Protein AF-A0A2V8VJT5-F1 (afdb_monomer_lite)

pLDDT: mean 90.77, std 9.52, range [40.53, 97.94]

Sequence (128 aa):
MAIAILRSLQTTQFNHAPGQMFMNTGFQFFGRPGMGSWLTYGLGSEASDLPGFVVLLSGENEPDGGKACSGSGFLPTVYQGVQFQSAGDPVLFLTNPEGVSPELRRQSLDTLRDLNQMHLKSAGIRRL

Structure (mmCIF, N/CA/C/O backbone):
data_AF-A0A2V8VJT5-F1
#
_entry.id   AF-A0A2V8VJT5-F1
#
loop_
_atom_site.group_PDB
_atom_site.id
_atom_site.type_symbol
_atom_site.label_atom_id
_atom_site.label_alt_id
_atom_site.label_comp_id
_atom_site.label_asym_id
_atom_site.label_entity_id
_atom_site.label_seq_id
_atom_site.pdbx_PDB_ins_code
_atom_site.Cartn_x
_atom_site.Cartn_y
_atom_site.Cartn_z
_atom_site.occupancy
_atom_site.B_iso_or_equiv
_atom_site.auth_seq_id
_atom_site.auth_comp_id
_atom_site.auth_asym_id
_atom_site.auth_atom_id
_atom_site.pdbx_PDB_model_num
ATOM 1 N N . MET A 1 1 ? 31.874 -10.075 4.602 1.00 65.81 1 MET A N 1
ATOM 2 C CA . MET A 1 1 ? 30.573 -9.648 4.045 1.00 65.81 1 MET A CA 1
ATOM 3 C C . MET A 1 1 ? 30.740 -9.526 2.538 1.00 65.81 1 MET A C 1
ATOM 5 O O . MET A 1 1 ? 31.608 -8.773 2.119 1.00 65.81 1 MET A O 1
ATOM 9 N N . ALA A 1 2 ? 30.027 -10.322 1.741 1.00 79.44 2 ALA A N 1
ATOM 10 C CA . ALA A 1 2 ? 30.088 -10.251 0.279 1.00 79.44 2 ALA A CA 1
ATOM 11 C C . ALA A 1 2 ? 28.906 -9.420 -0.242 1.00 79.44 2 ALA A C 1
ATOM 13 O O . ALA A 1 2 ? 27.796 -9.568 0.263 1.00 79.44 2 ALA A O 1
ATOM 14 N N . ILE A 1 3 ? 29.149 -8.551 -1.225 1.00 85.62 3 ILE A N 1
ATOM 15 C CA . ILE A 1 3 ? 28.107 -7.768 -1.905 1.00 85.62 3 ILE A CA 1
ATOM 16 C C . ILE A 1 3 ? 27.811 -8.447 -3.242 1.00 85.62 3 ILE A C 1
ATOM 18 O O . ILE A 1 3 ? 28.722 -8.662 -4.041 1.00 85.62 3 ILE A O 1
ATOM 22 N N . ALA A 1 4 ? 26.541 -8.762 -3.495 1.00 92.62 4 ALA A N 1
ATOM 23 C CA . ALA A 1 4 ? 26.064 -9.201 -4.801 1.00 92.62 4 ALA A CA 1
ATOM 24 C C . ALA A 1 4 ? 25.456 -8.006 -5.551 1.00 92.62 4 ALA A C 1
ATOM 26 O O . ALA A 1 4 ? 24.601 -7.308 -5.010 1.00 92.62 4 ALA A O 1
ATOM 27 N N . ILE A 1 5 ? 25.892 -7.770 -6.793 1.00 91.44 5 ILE A N 1
ATOM 28 C CA . ILE A 1 5 ? 25.367 -6.698 -7.651 1.00 91.44 5 ILE A CA 1
ATOM 29 C C . ILE A 1 5 ? 24.603 -7.323 -8.816 1.00 91.44 5 ILE A C 1
ATOM 31 O O . ILE A 1 5 ? 25.189 -8.030 -9.637 1.00 91.44 5 ILE A O 1
ATOM 35 N N . LEU A 1 6 ? 23.313 -7.006 -8.925 1.00 90.00 6 LEU A N 1
ATOM 36 C CA . LEU A 1 6 ? 22.472 -7.390 -10.055 1.00 90.00 6 LEU A CA 1
ATOM 37 C C . LEU A 1 6 ? 22.406 -6.240 -11.072 1.00 90.00 6 LEU A C 1
ATOM 39 O O . LEU A 1 6 ? 21.903 -5.166 -10.760 1.00 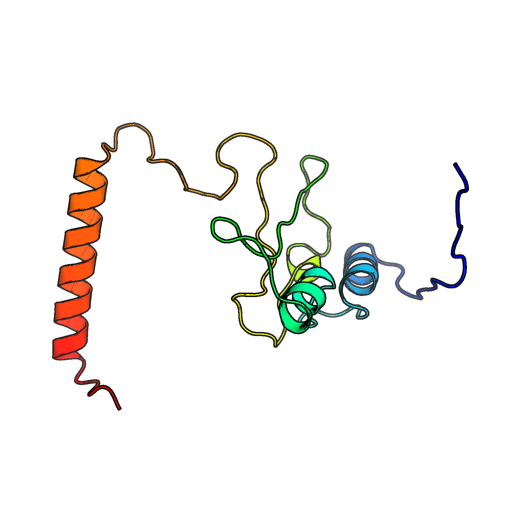90.00 6 LEU A O 1
ATOM 43 N N . ARG A 1 7 ? 22.904 -6.463 -12.297 1.00 90.69 7 ARG A N 1
ATOM 44 C CA . ARG A 1 7 ? 22.892 -5.465 -13.394 1.00 90.69 7 ARG A CA 1
ATOM 45 C C . ARG A 1 7 ? 21.836 -5.722 -14.477 1.00 90.69 7 ARG A C 1
ATOM 47 O O . ARG A 1 7 ? 21.777 -4.986 -15.454 1.00 90.69 7 ARG A O 1
ATOM 54 N N . SER A 1 8 ? 21.015 -6.759 -14.330 1.00 90.31 8 SER A N 1
ATOM 55 C CA . SER A 1 8 ? 20.011 -7.145 -15.332 1.00 90.31 8 SER A CA 1
ATOM 56 C C . SER A 1 8 ? 18.719 -6.322 -15.280 1.00 90.31 8 SER A C 1
ATOM 58 O O . SER A 1 8 ? 17.896 -6.444 -16.182 1.00 90.31 8 SER A O 1
ATOM 60 N N . LEU A 1 9 ? 18.524 -5.484 -14.257 1.00 88.06 9 LEU A N 1
ATOM 61 C CA . LEU A 1 9 ? 17.353 -4.613 -14.161 1.00 88.06 9 LEU A CA 1
ATOM 62 C C . LEU A 1 9 ? 17.469 -3.482 -15.189 1.00 88.06 9 LEU A C 1
ATOM 64 O O . LEU A 1 9 ? 18.417 -2.701 -15.152 1.00 88.06 9 LEU A O 1
ATOM 68 N N . GLN A 1 10 ? 16.515 -3.417 -16.114 1.00 90.81 10 GLN A N 1
ATOM 69 C CA . GLN A 1 10 ? 16.445 -2.431 -17.193 1.00 90.81 10 GLN A CA 1
ATOM 70 C C . GLN A 1 10 ? 15.022 -1.866 -17.267 1.00 90.81 10 GLN A C 1
ATOM 72 O O . GLN A 1 10 ? 14.056 -2.563 -16.956 1.00 90.81 10 GLN A O 1
ATOM 77 N N . THR A 1 11 ? 14.879 -0.610 -17.689 1.00 93.44 11 THR A N 1
ATOM 78 C CA . THR A 1 11 ? 13.576 0.026 -17.919 1.00 93.44 11 THR A CA 1
ATOM 79 C C . THR A 1 11 ? 13.677 1.072 -19.023 1.00 93.44 11 THR A C 1
ATOM 81 O O . THR A 1 11 ? 14.720 1.694 -19.204 1.00 93.44 11 THR A O 1
ATOM 84 N N . THR A 1 12 ? 12.586 1.269 -19.760 1.00 94.31 12 THR A N 1
ATOM 85 C CA . THR A 1 12 ? 12.431 2.350 -20.747 1.00 94.31 12 THR A CA 1
ATOM 86 C C . THR A 1 12 ? 11.679 3.555 -20.176 1.00 94.31 12 THR A C 1
ATOM 88 O O . THR A 1 12 ? 11.472 4.543 -20.880 1.00 94.31 12 THR A O 1
ATOM 91 N N . GLN A 1 13 ? 11.246 3.488 -18.911 1.00 96.00 13 GLN A N 1
ATOM 92 C CA . GLN A 1 13 ? 10.516 4.575 -18.264 1.00 96.00 13 GLN A CA 1
ATOM 93 C C . GLN A 1 13 ? 11.464 5.731 -17.939 1.00 96.00 13 GLN A C 1
ATOM 95 O O . GLN A 1 13 ? 12.378 5.581 -17.133 1.00 96.00 13 GLN A O 1
ATOM 100 N N . PHE A 1 14 ? 11.223 6.888 -18.556 1.00 94.25 14 PHE A N 1
ATOM 101 C CA . PHE A 1 14 ? 12.020 8.102 -18.351 1.00 94.25 14 PHE A CA 1
ATOM 102 C C . PHE A 1 14 ? 11.460 9.012 -17.246 1.00 94.25 14 PHE A C 1
ATOM 104 O O . PHE A 1 14 ? 12.187 9.830 -16.692 1.00 94.25 14 PHE A O 1
ATOM 111 N N . ASN A 1 15 ? 10.172 8.869 -16.923 1.00 96.56 15 ASN A N 1
ATOM 112 C CA . ASN A 1 15 ? 9.492 9.664 -15.904 1.00 96.56 15 ASN A CA 1
ATOM 113 C C . ASN A 1 15 ? 9.589 9.011 -14.521 1.00 96.56 15 ASN A C 1
ATOM 115 O O . ASN A 1 15 ? 9.493 7.787 -14.398 1.00 96.56 15 ASN A O 1
ATOM 119 N N . HIS A 1 16 ? 9.670 9.844 -13.479 1.00 94.81 16 HIS A 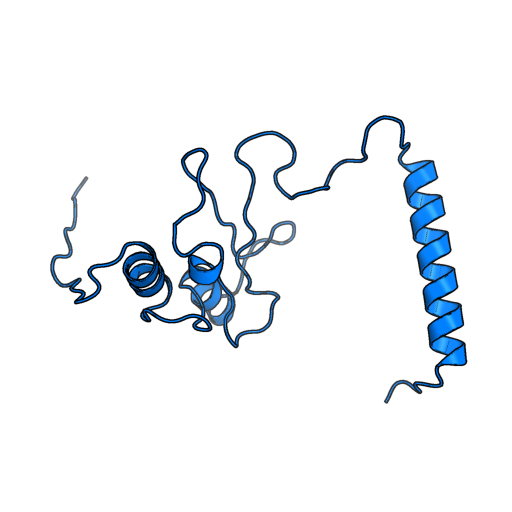N 1
ATOM 120 C CA . HIS A 1 16 ? 9.778 9.409 -12.085 1.00 94.81 16 HIS A CA 1
ATOM 121 C C . HIS A 1 16 ? 8.618 8.496 -11.656 1.00 94.81 16 HIS A C 1
ATOM 123 O O . HIS A 1 16 ? 8.862 7.345 -11.299 1.00 94.81 16 HIS A O 1
ATOM 129 N N . ALA A 1 17 ? 7.363 8.952 -11.760 1.00 96.44 17 ALA A N 1
ATOM 130 C CA . ALA A 1 17 ? 6.202 8.172 -11.313 1.00 96.44 17 ALA A CA 1
ATOM 131 C C . ALA A 1 17 ? 6.047 6.807 -12.033 1.00 96.44 17 ALA A C 1
ATOM 133 O O . ALA A 1 17 ? 5.961 5.784 -11.350 1.00 96.44 17 ALA A O 1
ATOM 134 N N . PRO A 1 18 ? 6.079 6.718 -13.380 1.00 96.62 18 PRO A N 1
ATOM 135 C CA . PRO A 1 18 ? 6.023 5.435 -14.088 1.00 96.62 18 PRO A CA 1
ATOM 136 C C . PRO A 1 18 ? 7.224 4.524 -13.810 1.00 96.62 18 PRO A C 1
ATOM 138 O O . PRO A 1 18 ? 7.059 3.309 -13.722 1.00 96.62 18 PRO A O 1
ATOM 141 N N . GLY A 1 19 ? 8.426 5.087 -13.639 1.00 96.50 19 GLY A N 1
ATOM 142 C CA . GLY A 1 19 ? 9.624 4.325 -13.279 1.00 96.50 19 GLY A CA 1
ATOM 143 C C . GLY A 1 19 ? 9.535 3.714 -11.879 1.00 96.50 19 GLY A C 1
ATOM 144 O O . GLY A 1 19 ? 9.836 2.534 -11.700 1.00 96.50 19 GLY A O 1
ATOM 145 N N . GLN A 1 20 ? 9.052 4.484 -10.900 1.00 95.31 20 GLN A N 1
ATOM 146 C CA . GLN A 1 20 ? 8.806 4.010 -9.535 1.00 95.31 20 GLN A CA 1
ATOM 147 C C . GLN A 1 20 ? 7.723 2.925 -9.497 1.00 95.31 20 GLN A C 1
ATOM 149 O O . GLN A 1 20 ? 7.914 1.891 -8.853 1.00 95.31 20 GLN A O 1
ATOM 154 N N . MET A 1 21 ? 6.611 3.115 -10.215 1.00 96.25 21 MET A N 1
ATOM 155 C CA . MET A 1 21 ? 5.569 2.090 -10.330 1.00 96.25 21 MET A CA 1
ATOM 156 C C . MET A 1 21 ? 6.110 0.819 -10.982 1.0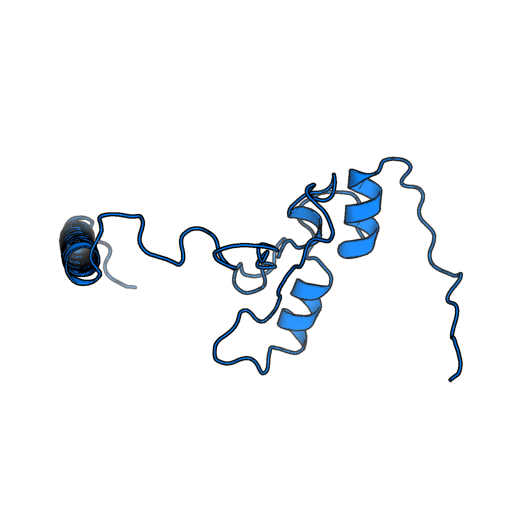0 96.25 21 MET A C 1
ATOM 158 O O . MET A 1 21 ? 5.868 -0.271 -10.467 1.00 96.25 21 MET A O 1
ATOM 162 N N . PHE A 1 22 ? 6.901 0.939 -12.053 1.00 96.25 22 PHE A N 1
ATOM 163 C CA . PHE A 1 22 ? 7.504 -0.216 -12.715 1.00 96.25 22 PHE A CA 1
ATOM 164 C C . PHE A 1 22 ? 8.437 -0.986 -11.779 1.00 96.25 22 PHE A C 1
ATOM 166 O O . PHE A 1 22 ? 8.363 -2.209 -11.710 1.00 96.25 22 PHE A O 1
ATOM 173 N N . MET A 1 23 ? 9.260 -0.279 -11.003 1.00 94.88 23 MET A N 1
ATOM 174 C CA . MET A 1 23 ? 10.148 -0.897 -10.018 1.00 94.88 23 MET A CA 1
ATOM 175 C C . MET A 1 23 ? 9.380 -1.695 -8.955 1.00 94.88 23 MET A C 1
ATOM 177 O O . MET A 1 23 ? 9.817 -2.777 -8.575 1.00 94.88 23 MET A O 1
ATOM 181 N N . ASN A 1 24 ? 8.243 -1.181 -8.480 1.00 95.38 24 ASN A N 1
ATOM 182 C CA . ASN A 1 24 ? 7.511 -1.803 -7.377 1.00 95.38 24 ASN A CA 1
ATOM 183 C C . ASN A 1 24 ? 6.445 -2.814 -7.817 1.00 95.38 24 ASN A C 1
ATOM 185 O O . ASN A 1 24 ? 6.124 -3.722 -7.055 1.00 95.38 24 ASN A O 1
ATOM 189 N N . THR A 1 25 ? 5.875 -2.661 -9.013 1.00 95.81 25 THR A N 1
ATOM 190 C CA . THR A 1 25 ? 4.725 -3.453 -9.494 1.00 95.81 25 THR A CA 1
ATOM 191 C C . THR A 1 25 ? 5.035 -4.266 -10.757 1.00 95.81 25 THR A C 1
ATOM 193 O O . THR A 1 25 ? 4.211 -5.064 -11.202 1.00 95.81 25 THR A O 1
ATOM 196 N N . GLY A 1 26 ? 6.203 -4.050 -11.374 1.00 94.44 26 GLY A N 1
ATOM 197 C CA . GLY A 1 26 ? 6.556 -4.601 -12.686 1.00 94.44 26 GLY A CA 1
ATOM 198 C C . GLY A 1 26 ? 5.821 -3.944 -13.859 1.00 94.44 26 GLY A C 1
ATOM 199 O O . GLY A 1 26 ? 5.911 -4.428 -14.987 1.00 94.44 26 GLY A O 1
ATOM 200 N N . PHE A 1 27 ? 5.065 -2.867 -13.617 1.00 95.38 27 PHE A N 1
ATOM 201 C CA . PHE A 1 27 ? 4.251 -2.193 -14.624 1.00 95.38 27 PHE A CA 1
ATOM 202 C C . PHE A 1 27 ? 4.241 -0.677 -14.411 1.00 95.38 27 PHE A C 1
ATOM 204 O O . PHE A 1 27 ? 4.267 -0.186 -13.289 1.00 95.38 27 PHE A O 1
ATOM 211 N N . GLN A 1 28 ? 4.205 0.085 -15.498 1.00 94.94 28 GLN A N 1
ATOM 212 C CA . GLN A 1 28 ? 4.308 1.546 -15.461 1.00 94.94 28 GLN A CA 1
ATOM 213 C C . GLN A 1 28 ? 2.964 2.270 -15.280 1.00 94.94 28 GLN A C 1
ATOM 215 O O . GLN A 1 28 ? 2.933 3.494 -15.183 1.00 94.94 28 GLN A O 1
ATOM 220 N N . PHE A 1 29 ? 1.855 1.527 -15.285 1.00 94.00 29 PHE A N 1
ATOM 221 C CA . PHE A 1 29 ? 0.498 2.050 -15.129 1.00 94.00 29 PHE A CA 1
ATOM 222 C C . PHE A 1 29 ? -0.126 1.579 -13.813 1.00 94.00 29 PHE A C 1
ATOM 224 O O . PHE A 1 29 ? 0.243 0.537 -13.270 1.00 94.00 29 PHE A O 1
ATOM 231 N N . PHE A 1 30 ? -1.124 2.326 -13.344 1.00 93.94 30 PHE A N 1
ATOM 232 C CA . PHE A 1 30 ? -1.886 2.020 -12.137 1.00 93.94 30 PHE A CA 1
ATOM 233 C C . PHE A 1 30 ? -2.610 0.665 -12.201 1.00 93.94 30 PHE A C 1
ATOM 235 O O . PHE A 1 30 ? -2.957 0.166 -13.272 1.00 93.94 30 PHE A O 1
ATOM 242 N N . GLY A 1 31 ? -2.902 0.104 -11.024 1.00 93.75 31 GLY A N 1
ATOM 243 C CA . GLY A 1 31 ? -3.785 -1.059 -10.869 1.00 93.75 31 GLY A CA 1
ATOM 244 C C . GLY A 1 31 ? -3.081 -2.414 -10.783 1.00 93.75 31 GLY A C 1
ATOM 245 O O . GLY A 1 31 ? -3.749 -3.428 -10.578 1.00 93.75 31 GLY A O 1
ATOM 246 N N . ARG A 1 32 ? -1.747 -2.462 -10.895 1.00 97.25 32 ARG A N 1
ATOM 247 C CA . ARG A 1 32 ? -0.976 -3.684 -10.626 1.00 97.25 32 ARG A CA 1
ATOM 248 C C . ARG A 1 32 ? -0.593 -3.783 -9.148 1.00 97.25 32 ARG A C 1
ATOM 250 O O . ARG A 1 32 ? -0.263 -2.756 -8.557 1.00 97.25 32 ARG A O 1
ATOM 257 N N . PRO A 1 33 ? -0.631 -4.990 -8.554 1.00 97.94 33 PRO A N 1
ATOM 258 C CA . PRO A 1 33 ? -0.198 -5.167 -7.179 1.00 97.94 33 PRO A CA 1
ATOM 259 C C . PRO A 1 33 ? 1.302 -4.897 -7.043 1.00 97.94 33 PRO A C 1
ATOM 261 O O . PRO A 1 33 ? 2.098 -5.344 -7.875 1.00 97.94 33 PRO A O 1
ATOM 264 N N . GLY A 1 34 ? 1.679 -4.187 -5.986 1.00 97.25 34 GLY A N 1
ATOM 265 C CA . GLY A 1 34 ? 3.068 -4.002 -5.600 1.00 97.25 34 GLY A CA 1
ATOM 266 C C . GLY A 1 34 ? 3.689 -5.290 -5.067 1.00 97.25 34 GLY A C 1
ATOM 267 O O . GLY A 1 34 ? 3.000 -6.228 -4.662 1.00 97.25 34 GLY A O 1
ATOM 268 N N . MET A 1 35 ? 5.017 -5.321 -5.029 1.00 96.88 35 MET A N 1
ATOM 269 C CA . MET A 1 35 ? 5.795 -6.465 -4.559 1.00 96.88 35 MET A CA 1
ATOM 270 C C . MET A 1 35 ? 5.381 -6.915 -3.148 1.00 96.88 35 MET A C 1
ATOM 272 O O . MET A 1 35 ? 5.191 -8.107 -2.924 1.00 96.88 35 MET A O 1
ATOM 276 N N . GLY A 1 36 ? 5.165 -5.980 -2.214 1.00 97.00 36 GLY A N 1
ATOM 277 C CA . GLY A 1 36 ? 4.708 -6.308 -0.857 1.00 97.00 36 GLY A CA 1
ATOM 278 C C . GLY A 1 36 ? 3.318 -6.956 -0.817 1.00 97.00 36 GLY A C 1
ATOM 279 O O . GLY A 1 36 ? 3.096 -7.893 -0.050 1.00 97.00 36 GLY A O 1
ATOM 280 N N . SER A 1 37 ? 2.404 -6.538 -1.696 1.00 97.94 37 SER A N 1
ATOM 281 C CA . SER A 1 37 ? 1.075 -7.145 -1.826 1.00 97.94 37 SER A CA 1
ATOM 282 C C . SER A 1 37 ? 1.151 -8.571 -2.369 1.00 97.94 37 SER A C 1
ATOM 284 O O . SER A 1 37 ? 0.468 -9.454 -1.861 1.00 97.94 37 SER A O 1
ATOM 286 N N . TRP A 1 38 ? 2.020 -8.831 -3.352 1.00 97.81 38 TRP A N 1
ATOM 287 C CA . TRP A 1 38 ? 2.249 -10.192 -3.849 1.00 97.81 38 TRP A CA 1
ATOM 288 C C . TRP A 1 38 ? 2.856 -11.112 -2.795 1.00 97.81 38 TRP A C 1
ATOM 290 O O . TRP A 1 38 ? 2.400 -12.244 -2.642 1.00 97.81 38 TRP A O 1
ATOM 300 N N . LEU A 1 39 ? 3.868 -10.630 -2.071 1.00 97.44 39 LEU A N 1
ATOM 301 C CA . LEU A 1 39 ? 4.540 -11.414 -1.037 1.00 97.44 39 LEU A CA 1
ATOM 302 C C . LEU A 1 39 ? 3.571 -11.791 0.082 1.00 97.44 39 LEU A C 1
ATOM 304 O O . LEU A 1 39 ? 3.491 -12.958 0.447 1.00 97.44 39 LEU A O 1
ATOM 308 N N . THR A 1 40 ? 2.783 -10.836 0.569 1.00 97.31 40 THR A N 1
ATOM 309 C CA . THR A 1 40 ? 1.802 -11.094 1.633 1.00 97.31 40 THR A CA 1
ATOM 310 C C . THR A 1 40 ? 0.612 -11.925 1.169 1.00 97.31 40 THR A C 1
ATOM 312 O O . THR A 1 40 ? 0.092 -12.720 1.947 1.00 97.31 40 THR A O 1
ATOM 315 N N . TYR A 1 41 ? 0.198 -11.809 -0.095 1.00 97.75 41 TYR A N 1
ATOM 316 C CA . TYR A 1 41 ? -0.813 -12.690 -0.681 1.00 97.75 41 TYR A CA 1
ATOM 317 C C . TYR A 1 41 ? -0.327 -14.137 -0.797 1.00 97.75 41 TYR A C 1
ATOM 319 O O . TYR A 1 41 ? -1.046 -15.058 -0.419 1.00 97.75 41 TYR A O 1
ATOM 327 N N . GLY A 1 42 ? 0.884 -14.338 -1.320 1.00 97.69 42 GLY A N 1
ATOM 328 C CA . GLY A 1 42 ? 1.411 -15.671 -1.608 1.00 97.69 42 GLY A CA 1
ATOM 329 C C . GLY A 1 42 ? 1.978 -16.397 -0.389 1.00 97.69 42 GLY A C 1
ATOM 330 O O . GLY A 1 42 ? 1.809 -17.607 -0.271 1.00 97.69 42 GLY A O 1
ATOM 331 N N . LEU A 1 43 ? 2.657 -15.673 0.502 1.00 97.12 43 LEU A N 1
ATOM 332 C CA . LEU A 1 43 ? 3.348 -16.244 1.664 1.00 97.12 43 LEU A CA 1
ATOM 333 C C . LEU A 1 43 ? 2.578 -16.044 2.973 1.00 97.12 43 LEU A C 1
ATOM 335 O O . LEU A 1 43 ? 2.875 -16.710 3.961 1.00 97.12 43 LEU A O 1
ATOM 339 N N . GLY A 1 44 ? 1.591 -15.147 2.991 1.00 95.31 44 GLY A N 1
ATOM 340 C CA . GLY A 1 44 ? 0.918 -14.731 4.216 1.00 95.31 44 GLY A CA 1
ATOM 341 C C . GLY A 1 44 ? 1.747 -13.742 5.038 1.00 95.31 44 GLY A C 1
ATOM 342 O O . GLY A 1 44 ? 2.690 -13.115 4.554 1.00 95.31 44 GLY A O 1
ATOM 343 N N . SER A 1 45 ? 1.360 -13.583 6.300 1.00 94.81 45 SER A N 1
ATOM 344 C CA . SER A 1 45 ? 2.090 -12.804 7.296 1.00 94.81 45 SER A CA 1
ATOM 345 C C . SER A 1 45 ? 2.057 -13.541 8.628 1.00 94.81 45 SER A C 1
ATOM 347 O O . SER A 1 45 ? 1.025 -14.095 8.999 1.00 94.81 45 SER A O 1
ATOM 349 N N . GLU A 1 46 ? 3.179 -13.537 9.344 1.00 94.31 46 GLU A N 1
ATOM 350 C CA . GLU A 1 46 ? 3.261 -14.039 10.721 1.00 94.31 46 GLU A CA 1
ATOM 351 C C . GLU A 1 46 ? 2.779 -12.999 11.746 1.00 94.31 46 GLU A C 1
ATOM 353 O O . GLU A 1 46 ? 2.578 -13.329 12.913 1.00 94.31 46 GLU A O 1
ATOM 358 N N . ALA A 1 47 ? 2.586 -11.742 11.326 1.00 92.06 47 ALA A N 1
ATOM 359 C CA . ALA A 1 47 ? 2.114 -10.680 12.200 1.00 92.06 47 ALA A CA 1
ATOM 360 C C . ALA A 1 47 ? 0.660 -10.933 12.627 1.00 92.06 47 ALA A C 1
ATOM 362 O O . ALA A 1 47 ? -0.226 -11.114 11.791 1.00 92.06 47 ALA A O 1
ATOM 363 N N . SER A 1 48 ? 0.408 -10.907 13.936 1.00 91.19 48 SER A N 1
ATOM 364 C CA . SER A 1 48 ? -0.933 -11.070 14.514 1.00 91.19 48 SER A CA 1
ATOM 365 C C . SER A 1 48 ? -1.595 -9.749 14.914 1.00 91.19 48 SER A C 1
ATOM 367 O O . SER A 1 48 ? -2.803 -9.703 15.130 1.00 91.19 48 SER A O 1
ATOM 369 N N . ASP A 1 49 ? -0.807 -8.687 15.044 1.00 91.19 49 ASP A N 1
ATOM 370 C CA . ASP A 1 49 ? -1.193 -7.387 15.603 1.00 91.19 49 ASP A CA 1
ATOM 371 C C . ASP A 1 49 ? -0.766 -6.200 14.721 1.00 91.19 49 ASP A C 1
ATOM 373 O O . ASP A 1 49 ? -1.012 -5.045 15.069 1.00 91.19 49 ASP A O 1
ATOM 377 N N . LEU A 1 50 ? -0.174 -6.476 13.555 1.00 91.06 50 LEU A N 1
ATOM 378 C CA . LEU A 1 50 ? 0.259 -5.479 12.578 1.00 91.06 50 LEU A CA 1
ATOM 379 C C . LEU A 1 50 ? -0.198 -5.842 11.159 1.00 91.06 50 LEU A C 1
ATOM 381 O O . LEU A 1 50 ? -0.426 -7.017 10.859 1.00 91.06 50 LEU A O 1
ATOM 385 N N . PRO A 1 51 ? -0.306 -4.851 10.250 1.00 92.31 51 PRO A N 1
ATOM 386 C CA . PRO A 1 51 ? -0.519 -5.124 8.836 1.00 92.31 51 PRO A CA 1
ATOM 387 C C . PRO A 1 51 ? 0.608 -5.985 8.263 1.00 92.31 51 PRO A C 1
ATOM 389 O O . PRO A 1 51 ? 1.783 -5.722 8.511 1.00 92.31 51 PRO A O 1
ATOM 392 N N . GLY A 1 52 ? 0.262 -6.959 7.419 1.00 94.50 52 GLY A N 1
ATOM 393 C CA . GLY A 1 52 ? 1.263 -7.827 6.794 1.00 94.50 52 GLY A CA 1
ATOM 394 C C . GLY A 1 52 ? 2.221 -7.096 5.848 1.00 94.50 52 GLY A C 1
ATOM 395 O O . GLY A 1 52 ? 3.331 -7.569 5.620 1.00 94.50 52 GLY A O 1
ATOM 396 N N . PHE A 1 53 ? 1.813 -5.940 5.311 1.00 96.44 53 PHE A N 1
ATOM 397 C CA . PHE A 1 53 ? 2.633 -5.088 4.451 1.00 96.44 53 PHE A CA 1
ATOM 398 C C . PHE A 1 53 ? 2.629 -3.640 4.959 1.00 96.44 53 PHE A C 1
ATOM 400 O O . PHE A 1 53 ? 1.652 -2.907 4.796 1.00 96.44 53 PHE A O 1
ATOM 407 N N . VAL A 1 54 ? 3.753 -3.225 5.545 1.00 94.81 54 VAL A N 1
ATOM 408 C CA . VAL A 1 54 ? 3.991 -1.857 6.023 1.00 94.81 54 VAL A CA 1
ATOM 409 C C . VAL A 1 54 ? 4.876 -1.100 5.032 1.00 94.81 54 VAL A C 1
ATOM 411 O O . VAL A 1 54 ? 5.857 -1.638 4.519 1.00 94.81 54 VAL A O 1
ATOM 414 N N . VAL A 1 55 ? 4.537 0.161 4.773 1.00 94.19 55 VAL A N 1
ATOM 415 C CA . VAL A 1 55 ? 5.277 1.065 3.885 1.00 94.19 55 VAL A CA 1
ATOM 416 C C . VAL A 1 55 ? 5.868 2.194 4.718 1.00 94.19 55 VAL A C 1
ATOM 418 O O . VAL A 1 55 ? 5.141 2.913 5.400 1.00 94.19 55 VAL A O 1
ATOM 421 N N . LEU A 1 56 ? 7.186 2.365 4.645 1.00 92.56 56 LEU A N 1
ATOM 422 C CA . LEU A 1 56 ? 7.910 3.431 5.332 1.00 92.56 56 LEU A CA 1
ATOM 423 C C . LEU A 1 56 ? 8.415 4.439 4.306 1.00 92.56 56 LEU A C 1
ATOM 425 O O . LEU A 1 56 ? 8.991 4.051 3.288 1.00 92.56 56 LEU A O 1
ATOM 429 N N . LEU A 1 57 ? 8.216 5.725 4.581 1.00 88.19 57 LEU A N 1
ATOM 430 C CA . LEU A 1 57 ? 8.765 6.797 3.761 1.00 88.19 57 LEU A CA 1
ATOM 431 C C . LEU A 1 57 ? 10.057 7.324 4.381 1.00 88.19 57 LEU A C 1
ATOM 433 O O . LEU A 1 57 ? 10.144 7.543 5.588 1.00 88.19 57 LEU A O 1
ATOM 437 N N . SER A 1 58 ? 11.059 7.538 3.534 1.00 80.00 58 SER A N 1
ATOM 438 C CA . SER A 1 58 ? 12.282 8.245 3.899 1.00 80.00 58 SER A CA 1
ATOM 439 C C . SER A 1 58 ? 12.187 9.664 3.337 1.00 80.00 58 SER A C 1
ATOM 441 O O . SER A 1 58 ? 12.272 9.849 2.125 1.00 80.00 58 SER A O 1
ATOM 443 N N . GLY A 1 59 ? 11.954 10.651 4.207 1.00 77.12 59 GLY A N 1
ATOM 444 C CA . GLY A 1 59 ? 11.782 12.063 3.839 1.00 77.12 59 GLY A CA 1
ATOM 445 C C . GLY A 1 59 ? 10.350 12.585 4.003 1.00 77.12 59 GLY A C 1
ATOM 446 O O . GLY A 1 59 ? 9.473 11.877 4.490 1.00 77.12 59 GLY A O 1
ATOM 447 N N . GLU A 1 60 ? 10.135 13.848 3.624 1.00 74.44 60 GLU A N 1
ATOM 448 C CA . GLU A 1 60 ? 8.838 14.538 3.764 1.00 74.44 60 GLU A CA 1
ATOM 449 C C . GLU A 1 60 ? 7.866 14.252 2.608 1.00 74.44 60 GLU A C 1
ATOM 451 O O . GLU A 1 60 ? 6.656 14.389 2.770 1.00 74.44 60 GLU A O 1
ATOM 456 N N . ASN A 1 61 ? 8.382 13.835 1.447 1.00 83.38 61 ASN A N 1
ATOM 457 C CA . ASN A 1 61 ? 7.592 13.662 0.231 1.00 83.38 61 ASN A CA 1
ATOM 458 C C . ASN A 1 61 ? 7.210 12.196 -0.002 1.00 83.38 61 ASN A C 1
ATOM 460 O O . ASN A 1 61 ? 8.017 11.285 0.198 1.00 83.38 61 ASN A O 1
ATOM 464 N N . GLU A 1 62 ? 5.992 11.973 -0.497 1.00 88.38 62 GLU A N 1
ATOM 465 C CA . GLU A 1 62 ? 5.627 10.681 -1.079 1.00 88.38 62 GLU A CA 1
ATOM 466 C C . GLU A 1 62 ? 6.392 10.454 -2.396 1.00 88.38 62 GLU A C 1
ATOM 468 O O . GLU A 1 62 ? 6.789 11.422 -3.052 1.00 88.38 62 GLU A O 1
ATOM 473 N N . PRO A 1 63 ? 6.586 9.193 -2.828 1.00 90.25 63 PRO A N 1
ATOM 474 C CA . PRO A 1 63 ? 7.032 8.921 -4.188 1.00 90.25 63 PRO A CA 1
ATOM 475 C C . PRO A 1 63 ? 6.094 9.601 -5.193 1.00 90.25 63 PRO A C 1
ATOM 477 O O . PRO A 1 63 ? 4.886 9.606 -4.981 1.00 90.25 63 PRO A O 1
ATOM 480 N N . ASP A 1 64 ? 6.606 10.097 -6.316 1.00 93.69 64 ASP A N 1
ATOM 481 C CA . ASP A 1 64 ? 5.801 10.660 -7.410 1.00 93.69 64 ASP A CA 1
ATOM 482 C C . ASP A 1 64 ? 4.702 9.694 -7.901 1.00 93.69 64 ASP A C 1
ATOM 484 O O . ASP A 1 64 ? 3.628 10.119 -8.321 1.00 93.69 64 ASP A O 1
ATOM 488 N N . GLY A 1 65 ? 4.954 8.379 -7.851 1.00 92.56 65 GLY A N 1
ATOM 489 C CA . GLY A 1 65 ? 3.958 7.334 -8.132 1.00 92.56 65 GLY A CA 1
ATOM 490 C C . GLY A 1 65 ? 2.920 7.124 -7.017 1.00 92.56 65 GLY A C 1
ATOM 491 O O . GLY A 1 65 ? 1.951 6.384 -7.195 1.00 92.56 65 GLY A O 1
ATOM 492 N N . GLY A 1 66 ? 3.108 7.761 -5.864 1.00 93.25 66 GLY A N 1
ATOM 493 C CA . GLY A 1 66 ? 2.236 7.737 -4.696 1.00 93.25 66 GLY A CA 1
ATOM 494 C C . GLY A 1 66 ? 1.946 6.328 -4.183 1.00 93.25 66 GLY A C 1
ATOM 495 O O . GLY A 1 66 ? 2.762 5.406 -4.273 1.00 93.25 66 GLY A O 1
ATOM 496 N N . LYS A 1 67 ? 0.719 6.138 -3.686 1.00 92.44 67 LYS A N 1
ATOM 497 C CA . LYS A 1 67 ? 0.224 4.847 -3.173 1.00 92.44 67 LYS A CA 1
ATOM 498 C C . LYS A 1 67 ? 0.173 3.740 -4.225 1.00 92.44 67 LYS A C 1
ATOM 500 O O . LYS A 1 67 ? 0.047 2.575 -3.859 1.00 92.44 67 LYS A O 1
ATOM 505 N N . ALA A 1 68 ? 0.270 4.065 -5.515 1.00 94.75 68 ALA A N 1
ATOM 506 C CA . ALA A 1 68 ? 0.299 3.050 -6.563 1.00 94.75 68 ALA A CA 1
ATOM 507 C C . ALA A 1 68 ? 1.555 2.173 -6.490 1.00 94.75 68 ALA A C 1
ATOM 509 O O . ALA A 1 68 ? 1.506 1.011 -6.882 1.00 94.75 68 ALA A O 1
ATOM 510 N N . CYS A 1 69 ? 2.649 2.690 -5.923 1.00 95.56 69 CYS A N 1
ATOM 511 C CA . CYS A 1 69 ? 3.868 1.921 -5.681 1.00 95.56 69 CYS A CA 1
ATOM 512 C C . CYS A 1 69 ? 3.667 0.784 -4.661 1.00 95.56 69 CYS A C 1
ATOM 514 O O . CYS A 1 69 ? 4.413 -0.187 -4.673 1.00 95.56 69 CYS A O 1
ATOM 516 N N . SER A 1 70 ? 2.664 0.871 -3.787 1.00 96.44 70 SER A N 1
ATOM 517 C CA . SER A 1 70 ? 2.381 -0.115 -2.733 1.00 96.44 70 SER A CA 1
ATOM 518 C C . SER A 1 70 ? 0.928 -0.601 -2.752 1.00 96.44 70 SER A C 1
ATOM 520 O O . SER A 1 70 ? 0.395 -1.079 -1.747 1.00 96.44 70 SER A O 1
ATOM 522 N N . GLY A 1 71 ? 0.272 -0.466 -3.905 1.00 96.56 71 GLY A N 1
ATOM 523 C CA . GLY A 1 71 ? -1.123 -0.833 -4.090 1.00 96.56 71 GLY A CA 1
ATOM 524 C C . GLY A 1 71 ? -1.343 -2.343 -4.108 1.00 96.56 71 GLY A C 1
ATOM 525 O O . GLY A 1 71 ? -0.531 -3.090 -4.641 1.00 96.56 71 GLY A O 1
ATOM 526 N N . SER A 1 72 ? -2.498 -2.780 -3.611 1.00 97.56 72 SER A N 1
ATOM 527 C CA . SER A 1 72 ? -3.010 -4.151 -3.769 1.00 97.56 72 SER A CA 1
ATOM 528 C C . SER A 1 72 ? -3.449 -4.458 -5.205 1.00 97.56 72 SER A C 1
ATOM 530 O O . SER A 1 72 ? -3.529 -5.621 -5.594 1.00 97.56 72 SER A O 1
ATOM 532 N N . GLY A 1 73 ? -3.690 -3.432 -6.028 1.00 96.00 73 GLY A N 1
ATOM 533 C CA . GLY A 1 73 ? -4.146 -3.600 -7.405 1.00 96.00 73 GLY A CA 1
ATOM 534 C C . GLY A 1 73 ? -5.486 -4.333 -7.456 1.00 96.00 73 GLY A C 1
ATOM 535 O O . GLY A 1 73 ? -6.458 -3.896 -6.852 1.00 96.00 73 GLY A O 1
ATOM 536 N N . PHE A 1 74 ? -5.531 -5.450 -8.180 1.00 96.44 74 PHE A N 1
ATOM 537 C CA . PHE A 1 74 ? -6.704 -6.328 -8.249 1.00 96.44 74 PHE A CA 1
ATOM 538 C C . PHE A 1 74 ? -6.761 -7.388 -7.133 1.00 96.44 74 PHE A C 1
ATOM 540 O O . PHE A 1 74 ? -7.704 -8.178 -7.101 1.00 96.44 74 PHE A O 1
ATOM 547 N N . LEU A 1 75 ? -5.762 -7.456 -6.245 1.00 97.81 75 LEU A N 1
ATOM 548 C CA . LEU A 1 75 ? -5.831 -8.326 -5.070 1.00 97.81 75 LEU A CA 1
ATOM 549 C C . LEU A 1 75 ? -6.799 -7.736 -4.031 1.00 97.81 75 LEU A C 1
ATOM 551 O O . LEU A 1 75 ? -7.043 -6.527 -4.032 1.00 97.81 75 LEU A O 1
ATOM 555 N N . PRO A 1 76 ? -7.339 -8.560 -3.114 1.00 96.62 76 PRO A N 1
ATOM 556 C CA . PRO A 1 76 ? -8.137 -8.061 -2.003 1.00 96.62 76 PRO A CA 1
ATOM 557 C C . PRO A 1 76 ? -7.425 -6.946 -1.225 1.00 96.62 76 PRO A C 1
ATOM 559 O O . PRO A 1 76 ? -6.217 -7.001 -0.987 1.00 96.62 76 PRO A O 1
ATOM 562 N N . THR A 1 77 ? -8.188 -5.955 -0.767 1.00 95.25 77 THR A N 1
ATOM 563 C CA . THR A 1 77 ? -7.653 -4.754 -0.101 1.00 95.25 77 THR A CA 1
ATOM 564 C C . THR A 1 77 ? -6.915 -5.043 1.205 1.00 95.25 77 THR A C 1
ATOM 566 O O . THR A 1 77 ? -6.143 -4.205 1.658 1.00 95.25 77 THR A O 1
ATOM 569 N N . VAL A 1 78 ? -7.077 -6.235 1.789 1.00 94.25 78 VAL A N 1
ATOM 570 C CA . VAL A 1 78 ? -6.294 -6.687 2.953 1.00 94.25 78 VAL A CA 1
ATOM 571 C C . VAL A 1 78 ? -4.787 -6.780 2.668 1.00 94.25 78 VAL A C 1
ATOM 573 O O . VAL A 1 78 ? -3.998 -6.749 3.605 1.00 94.25 78 VAL A O 1
ATOM 576 N N . TYR A 1 79 ? -4.380 -6.843 1.394 1.00 96.94 79 TYR A N 1
ATOM 577 C CA . TYR A 1 79 ? -2.974 -6.847 0.964 1.00 96.94 79 TYR A CA 1
ATOM 578 C C . TYR A 1 79 ? -2.459 -5.457 0.562 1.00 96.94 79 TYR A C 1
ATOM 580 O O . TYR A 1 79 ? -1.379 -5.330 -0.020 1.00 96.94 79 TYR A O 1
ATOM 588 N N . GLN A 1 80 ? -3.236 -4.403 0.809 1.00 96.75 80 GLN A N 1
ATOM 589 C CA . GLN A 1 80 ? -2.820 -3.028 0.560 1.00 96.75 80 GLN A CA 1
ATOM 590 C C . GLN A 1 80 ? -1.662 -2.651 1.489 1.00 96.75 80 GLN A C 1
ATOM 592 O O . GLN A 1 80 ? -1.729 -2.892 2.693 1.00 96.75 80 GLN A O 1
ATOM 597 N N . GLY A 1 81 ? -0.628 -2.004 0.945 1.00 95.88 81 GLY A N 1
ATOM 598 C CA . GLY A 1 81 ? 0.441 -1.448 1.767 1.00 95.88 81 GLY A CA 1
ATOM 599 C C . GLY A 1 81 ? -0.083 -0.354 2.691 1.00 95.88 81 GLY A C 1
ATOM 600 O O . GLY A 1 81 ? -0.683 0.624 2.232 1.00 95.88 81 GLY A O 1
ATOM 601 N N . VAL A 1 82 ? 0.163 -0.509 3.991 1.00 94.50 82 VAL A N 1
ATOM 602 C CA . VAL A 1 82 ? -0.210 0.476 5.008 1.00 94.50 82 VAL A CA 1
ATOM 603 C C . VAL A 1 82 ? 0.980 1.388 5.257 1.00 94.50 82 VAL A C 1
ATOM 605 O O . VAL A 1 82 ? 2.002 0.961 5.791 1.00 94.50 82 VAL A O 1
ATOM 608 N N . GLN A 1 83 ? 0.860 2.650 4.847 1.00 92.50 83 GLN A N 1
ATOM 609 C CA . GLN A 1 83 ? 1.905 3.636 5.099 1.00 92.50 83 GLN A CA 1
ATOM 610 C C . GLN A 1 83 ? 1.932 4.034 6.564 1.00 92.50 83 GLN A C 1
ATOM 612 O O . GLN A 1 83 ? 0.903 4.444 7.102 1.00 92.50 83 GLN A O 1
ATOM 617 N N . PHE A 1 84 ? 3.118 3.959 7.162 1.00 91.75 84 PHE A N 1
ATOM 618 C CA . PHE A 1 84 ? 3.358 4.476 8.497 1.00 91.75 84 PHE A CA 1
ATOM 619 C C . PHE A 1 84 ? 3.997 5.862 8.425 1.00 91.75 84 PHE A C 1
ATOM 621 O O . PHE A 1 84 ? 4.869 6.115 7.589 1.00 91.75 84 PHE A O 1
ATOM 628 N N . GLN A 1 85 ? 3.552 6.763 9.297 1.00 85.94 85 GLN A N 1
ATOM 629 C CA . GLN A 1 85 ? 4.168 8.075 9.458 1.00 85.94 85 GLN A CA 1
ATOM 630 C C . GLN A 1 85 ? 5.510 7.955 10.185 1.00 85.94 85 GLN A C 1
ATOM 632 O O . GLN A 1 85 ? 5.688 7.112 11.064 1.00 85.94 85 GLN A O 1
ATOM 637 N N . SER A 1 86 ? 6.454 8.821 9.822 1.00 82.88 86 SER A N 1
ATOM 638 C CA . SER A 1 86 ? 7.777 8.899 10.451 1.00 82.88 86 SER A CA 1
ATOM 639 C C . SER A 1 86 ? 7.756 9.590 11.820 1.00 82.88 86 SER A C 1
ATOM 641 O O . SER A 1 86 ? 8.694 9.424 12.598 1.00 82.88 86 SER A O 1
ATOM 643 N N . ALA A 1 87 ? 6.698 10.347 12.125 1.00 82.81 87 ALA A N 1
ATOM 644 C CA . ALA A 1 87 ? 6.485 11.019 13.402 1.00 82.81 87 ALA A CA 1
ATOM 645 C C . ALA A 1 87 ? 4.993 11.033 13.776 1.00 82.81 87 ALA A C 1
ATOM 647 O O . ALA A 1 87 ? 4.127 11.013 12.900 1.00 82.81 87 ALA A O 1
ATOM 648 N N . GLY A 1 88 ? 4.699 11.115 15.076 1.00 83.62 88 GLY A N 1
ATOM 649 C CA . GLY A 1 88 ? 3.327 11.105 15.594 1.00 83.62 88 GLY A CA 1
ATOM 650 C C . GLY A 1 88 ? 2.675 9.722 15.513 1.00 83.62 88 GLY A C 1
ATOM 651 O O . GLY A 1 88 ? 3.339 8.707 15.728 1.00 83.62 88 GLY A O 1
ATOM 652 N N . ASP A 1 89 ? 1.373 9.686 15.222 1.00 84.56 89 ASP A N 1
ATOM 653 C CA . ASP A 1 89 ? 0.639 8.429 15.080 1.00 84.56 89 ASP A CA 1
ATOM 654 C C . ASP A 1 89 ? 1.120 7.660 13.838 1.00 84.56 89 A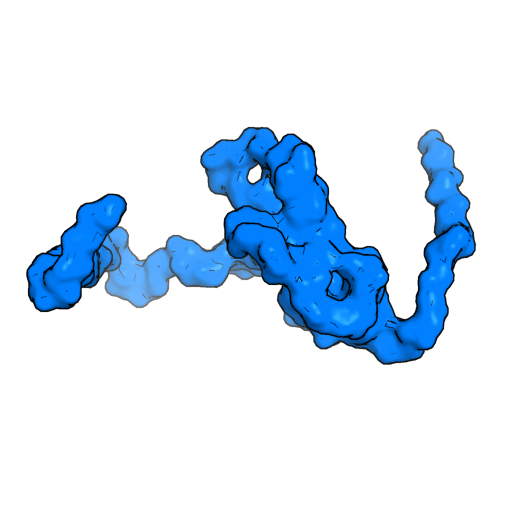SP A C 1
ATOM 656 O O . ASP A 1 89 ? 1.044 8.197 12.728 1.00 84.56 89 ASP A O 1
ATOM 660 N N . PRO A 1 90 ? 1.547 6.390 13.973 1.00 83.12 90 PRO A N 1
ATOM 661 C CA . PRO A 1 90 ? 2.052 5.621 12.839 1.00 83.12 90 PRO A CA 1
ATOM 662 C C . PRO A 1 90 ? 0.976 5.451 11.765 1.00 83.12 90 PRO A C 1
ATOM 664 O O . PRO A 1 90 ? 1.264 5.594 10.585 1.00 83.12 90 PRO A O 1
ATOM 667 N N . VAL A 1 91 ? -0.277 5.231 12.160 1.00 83.56 91 VAL A N 1
ATOM 668 C CA . VAL A 1 91 ? -1.433 5.222 11.259 1.00 83.56 91 VAL A CA 1
ATOM 669 C C . VAL A 1 91 ? -2.256 6.478 11.515 1.00 83.56 91 VAL A C 1
ATOM 671 O O . VAL A 1 91 ? -2.476 6.849 12.664 1.00 83.56 91 VAL A O 1
ATOM 674 N N . LEU A 1 92 ? -2.729 7.130 10.451 1.00 79.62 92 LEU A N 1
ATOM 675 C CA . LEU A 1 92 ? -3.530 8.349 10.570 1.00 79.62 92 LEU A CA 1
ATOM 676 C C . LEU A 1 92 ? -4.751 8.136 11.481 1.00 79.62 92 LEU A C 1
ATOM 678 O O . LEU A 1 92 ? -5.507 7.180 11.304 1.00 79.62 92 LEU A O 1
ATOM 682 N N . PHE A 1 93 ? -4.959 9.078 12.405 1.00 78.88 93 PHE A N 1
ATOM 683 C CA . PHE A 1 93 ? -6.102 9.126 13.327 1.00 78.88 93 PHE A CA 1
ATOM 684 C C . PHE A 1 93 ? -6.202 7.930 14.288 1.00 78.88 93 PHE A C 1
ATOM 686 O O . PHE A 1 93 ? -7.309 7.532 14.670 1.00 78.88 93 PHE A O 1
ATOM 693 N N . LEU A 1 94 ? -5.059 7.350 14.664 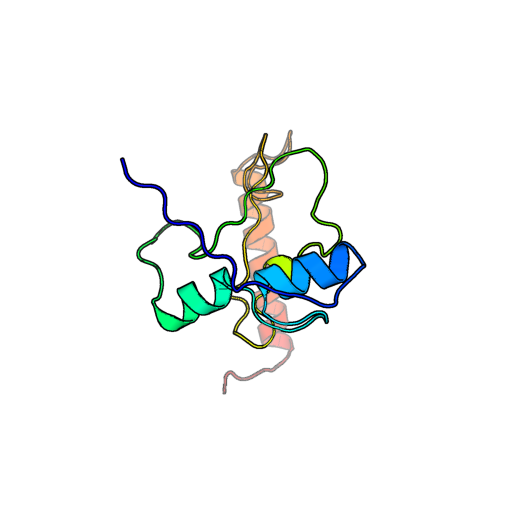1.00 82.19 94 LEU A N 1
ATOM 694 C CA . LEU A 1 94 ? -5.009 6.259 15.633 1.00 82.19 94 LEU A CA 1
ATOM 695 C C . LEU A 1 94 ? -5.368 6.746 17.043 1.00 82.19 94 LEU A C 1
ATOM 697 O O . LEU A 1 94 ? -6.123 6.077 17.752 1.00 82.19 94 LEU A O 1
ATOM 701 N N . THR A 1 95 ? -4.866 7.916 17.429 1.00 85.56 95 THR A N 1
ATOM 702 C CA . THR A 1 95 ? -5.090 8.506 18.747 1.00 85.56 95 THR A CA 1
ATOM 703 C C . THR A 1 95 ? -6.324 9.411 18.747 1.00 85.56 95 THR A C 1
ATOM 705 O O . THR A 1 95 ? -6.733 9.971 17.725 1.00 85.56 95 THR A O 1
ATOM 708 N N . ASN A 1 96 ? -6.959 9.551 19.913 1.00 86.69 96 ASN A N 1
ATOM 709 C CA . ASN A 1 96 ? -8.059 10.496 20.080 1.00 86.69 96 ASN A CA 1
ATOM 710 C C . ASN A 1 96 ? -7.546 11.935 19.937 1.00 86.69 96 ASN A C 1
ATOM 712 O O . ASN A 1 96 ? -6.501 12.256 20.503 1.00 86.69 96 ASN A O 1
ATOM 716 N N . PRO A 1 97 ? -8.281 12.812 19.230 1.00 87.06 97 PRO A N 1
ATOM 717 C CA . PRO A 1 97 ? -7.932 14.222 19.181 1.00 87.06 97 PRO A CA 1
ATOM 718 C C . PRO A 1 97 ? -8.048 14.856 20.573 1.00 87.06 97 PRO A C 1
ATOM 720 O O . PRO A 1 97 ? -8.770 14.364 21.447 1.00 87.06 97 PRO A O 1
ATOM 723 N N . GLU A 1 98 ? -7.349 15.971 20.765 1.00 89.19 98 GLU A N 1
ATOM 724 C CA . GLU A 1 98 ? -7.368 16.714 22.023 1.00 89.19 98 GLU A CA 1
ATOM 725 C C . GLU A 1 98 ? -8.805 17.091 22.427 1.00 89.19 98 GLU A C 1
ATOM 727 O O . GLU A 1 98 ? -9.625 17.488 21.598 1.00 89.19 98 GLU A O 1
ATOM 732 N N . GLY A 1 99 ? -9.132 16.914 23.710 1.00 90.44 99 GLY A N 1
ATOM 733 C CA . GLY A 1 99 ? -10.476 17.156 24.244 1.00 90.44 99 GLY A CA 1
ATOM 734 C C . GLY A 1 99 ? -11.473 16.003 24.067 1.00 90.44 99 GLY A C 1
ATOM 735 O O . GLY A 1 99 ? -12.577 16.085 24.603 1.00 90.44 99 GLY A O 1
ATOM 736 N N . VAL A 1 100 ? -11.109 14.908 23.385 1.00 92.00 100 VAL A N 1
ATOM 737 C CA . VAL A 1 100 ? -11.972 13.723 23.250 1.00 92.00 100 VAL A CA 1
ATOM 738 C C . VAL A 1 100 ? -11.502 12.603 24.173 1.00 92.00 100 VAL A C 1
ATOM 740 O O . VAL A 1 100 ? -10.509 11.923 23.909 1.00 92.00 100 VAL A O 1
ATOM 743 N N . SER A 1 101 ? -12.255 12.370 25.252 1.00 94.00 101 SER A N 1
ATOM 744 C CA . SER A 1 101 ? -11.980 11.247 26.149 1.00 94.00 101 SER A CA 1
ATOM 745 C C . SER A 1 101 ? -12.297 9.899 25.472 1.00 94.00 101 SER A C 1
ATOM 747 O O . SER A 1 101 ? -13.169 9.830 24.591 1.00 94.00 101 SER A O 1
ATOM 749 N N . PRO A 1 102 ? -11.625 8.803 25.871 1.00 92.94 102 PRO A N 1
ATOM 750 C CA . PRO A 1 102 ? -11.944 7.459 25.390 1.00 92.94 102 PRO A CA 1
ATOM 751 C C . PRO A 1 102 ? -13.423 7.086 25.563 1.00 92.94 102 PRO A C 1
ATOM 753 O O . PRO A 1 102 ? -14.014 6.472 24.675 1.00 92.94 102 PRO A O 1
ATOM 756 N N . GLU A 1 103 ? -14.042 7.505 26.666 1.00 95.56 103 GLU A N 1
ATOM 757 C CA . GLU A 1 103 ? -15.445 7.241 26.994 1.00 95.56 103 GLU A CA 1
ATOM 758 C C . GLU A 1 103 ? -16.384 7.972 26.032 1.00 95.56 103 GLU A C 1
ATOM 760 O O . GLU A 1 103 ? -17.317 7.365 25.505 1.00 95.56 103 GLU A O 1
ATOM 765 N N . LEU A 1 104 ? -16.111 9.249 25.740 1.00 94.69 104 LEU A N 1
ATOM 766 C CA . LEU A 1 104 ? -16.902 10.036 24.792 1.00 94.69 104 LEU A CA 1
ATOM 767 C C . LEU A 1 104 ? -16.811 9.458 23.373 1.00 94.69 104 LEU A C 1
ATOM 769 O O . LEU A 1 104 ? -17.826 9.307 22.682 1.00 94.69 104 LEU A O 1
ATOM 773 N N . ARG A 1 105 ? -15.603 9.072 22.936 1.00 92.81 105 ARG A N 1
ATOM 774 C CA . ARG A 1 105 ? -15.430 8.378 21.652 1.00 92.81 105 ARG A CA 1
ATOM 775 C C . ARG A 1 105 ? -16.189 7.059 21.637 1.00 92.81 105 ARG A C 1
ATOM 777 O O . ARG A 1 105 ? -16.836 6.749 20.638 1.00 92.81 105 ARG A O 1
ATOM 784 N N . ARG A 1 106 ? -16.149 6.294 22.731 1.00 95.31 106 ARG A N 1
ATOM 785 C CA . ARG A 1 106 ? -16.862 5.021 22.822 1.00 95.31 106 ARG A CA 1
ATOM 786 C C . ARG A 1 106 ? -18.373 5.203 22.702 1.00 95.31 106 ARG A C 1
ATOM 788 O O . ARG A 1 106 ? -18.982 4.512 21.894 1.00 95.31 106 ARG A O 1
ATOM 795 N N . GLN A 1 107 ? -18.949 6.173 23.410 1.00 96.56 107 GLN A N 1
ATOM 796 C CA . GLN A 1 107 ? -20.373 6.512 23.304 1.00 96.56 107 GLN A CA 1
ATOM 797 C C . GLN A 1 107 ? -20.768 6.912 21.876 1.00 96.56 107 GLN A C 1
ATOM 799 O O . GLN A 1 107 ? -21.816 6.501 21.374 1.00 96.56 107 GLN A O 1
ATOM 804 N N . SER A 1 108 ? -19.903 7.665 21.193 1.00 94.94 108 SER A N 1
ATOM 805 C CA . SER A 1 108 ? -20.121 8.074 19.802 1.00 94.94 108 SER A CA 1
ATOM 806 C C . SER A 1 108 ? -20.119 6.865 18.855 1.00 94.94 108 SER A C 1
ATOM 808 O O . SER A 1 108 ? -21.009 6.727 18.016 1.00 94.94 108 SER A O 1
ATOM 810 N N . LEU A 1 109 ? -19.160 5.946 19.021 1.00 95.25 109 LEU A N 1
ATOM 811 C CA . LEU A 1 109 ? -19.076 4.700 18.249 1.00 95.25 109 LEU A CA 1
ATOM 812 C C . LEU A 1 109 ? -20.253 3.755 18.518 1.00 95.25 109 LEU A C 1
ATOM 814 O O . LEU A 1 109 ? -20.775 3.154 17.580 1.00 95.25 109 LEU A O 1
ATOM 818 N N . ASP A 1 110 ? -20.688 3.629 19.773 1.00 97.69 110 ASP A N 1
ATOM 819 C CA . ASP A 1 110 ? -21.853 2.815 20.128 1.00 97.69 110 ASP A CA 1
ATOM 820 C C . ASP A 1 110 ? -23.135 3.403 19.508 1.00 97.69 110 ASP A C 1
ATOM 822 O O . ASP A 1 110 ? -23.916 2.665 18.913 1.00 97.69 110 ASP A O 1
ATOM 826 N N . THR A 1 111 ? -23.291 4.732 19.504 1.00 97.38 111 THR A N 1
ATOM 827 C CA . THR A 1 111 ? -24.417 5.406 18.828 1.00 97.38 111 THR A CA 1
ATOM 828 C C . THR A 1 111 ? -24.410 5.148 17.317 1.00 97.38 111 THR A C 1
ATOM 830 O O . THR A 1 111 ? -25.437 4.793 16.740 1.00 97.38 111 THR A O 1
ATOM 833 N N . LEU A 1 112 ? -23.249 5.271 16.660 1.00 96.81 112 LEU A N 1
ATOM 834 C CA . LEU A 1 112 ? -23.102 4.963 15.230 1.00 96.81 112 LEU A CA 1
ATOM 835 C C . LEU A 1 112 ? -23.434 3.501 14.920 1.00 96.81 112 LEU A C 1
ATOM 837 O O . LEU A 1 112 ? -24.089 3.211 13.917 1.00 96.81 112 LEU A O 1
ATOM 841 N N . ARG A 1 113 ? -23.008 2.571 15.781 1.00 96.88 113 ARG A N 1
ATOM 842 C CA . ARG A 1 113 ? -23.353 1.152 15.653 1.00 96.88 113 ARG A CA 1
ATOM 843 C C . ARG A 1 113 ? -24.863 0.957 15.722 1.00 96.88 113 ARG A C 1
ATOM 845 O O . ARG A 1 113 ? -25.409 0.235 14.890 1.00 96.88 113 ARG A O 1
ATOM 852 N N . ASP A 1 114 ? -25.528 1.586 16.681 1.00 96.88 114 ASP A N 1
ATOM 853 C CA . ASP A 1 114 ? -26.965 1.425 16.878 1.00 96.88 114 ASP A CA 1
ATOM 854 C C . ASP A 1 114 ? -27.748 2.006 15.685 1.00 96.88 114 ASP A C 1
ATOM 856 O O . ASP A 1 114 ? -28.657 1.354 15.169 1.00 96.88 114 ASP A O 1
ATOM 860 N N . LEU A 1 115 ? -27.327 3.159 15.150 1.00 96.12 115 LEU A N 1
ATOM 861 C CA . LEU A 1 115 ? -27.873 3.724 13.909 1.00 96.12 115 LEU A CA 1
ATOM 862 C C . LEU A 1 115 ? -27.661 2.797 12.703 1.00 96.12 115 LEU A C 1
ATOM 864 O O . LEU A 1 115 ? -28.603 2.545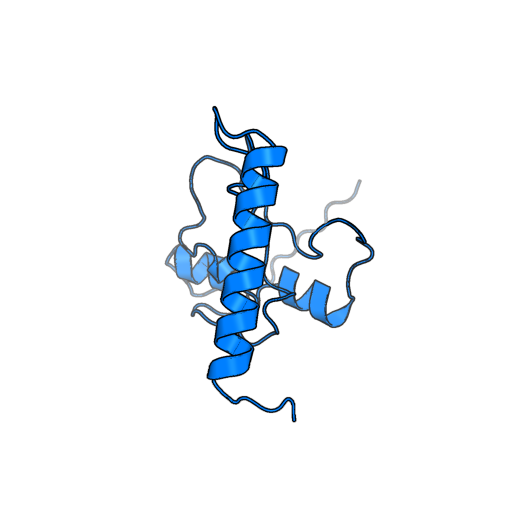 11.950 1.00 96.12 115 LEU A O 1
ATOM 868 N N . ASN A 1 116 ? -26.461 2.227 12.545 1.00 95.44 116 ASN A N 1
ATOM 869 C CA . ASN A 1 116 ? -26.177 1.252 11.489 1.00 95.44 116 ASN A CA 1
ATOM 870 C C . ASN A 1 116 ? -27.066 0.006 11.611 1.00 95.44 116 ASN A C 1
ATOM 872 O O . ASN A 1 116 ? -27.537 -0.516 10.603 1.00 95.44 116 ASN A O 1
ATOM 876 N N . GLN A 1 117 ? -27.348 -0.459 12.831 1.00 95.31 117 GLN A N 1
ATOM 877 C CA . GLN A 1 117 ? -28.261 -1.581 13.060 1.00 95.31 117 GLN A CA 1
ATOM 878 C C . GLN A 1 117 ? -29.715 -1.229 12.728 1.00 95.31 117 GLN A C 1
ATOM 880 O O . GLN A 1 117 ? -30.426 -2.064 12.167 1.00 95.31 117 GLN A O 1
ATOM 885 N N . MET A 1 118 ? -30.170 -0.017 13.055 1.00 94.50 118 MET A N 1
ATOM 886 C CA . MET A 1 118 ? -31.503 0.458 12.669 1.00 94.50 118 MET A CA 1
ATOM 887 C C . MET A 1 118 ? -31.634 0.545 11.146 1.00 94.50 118 MET A C 1
ATOM 889 O O . MET A 1 118 ? -32.611 0.042 10.593 1.00 94.50 118 MET A O 1
ATOM 893 N N . HIS A 1 119 ? -30.627 1.105 10.470 1.00 92.88 119 HIS A N 1
ATOM 894 C CA . HIS A 1 119 ? -30.589 1.184 9.012 1.00 92.88 119 HIS A CA 1
ATOM 895 C C . HIS A 1 119 ? -30.552 -0.203 8.359 1.00 92.88 119 HIS A C 1
ATOM 897 O O . HIS A 1 119 ? -31.292 -0.460 7.417 1.00 92.88 119 HIS A O 1
ATOM 903 N N . LEU A 1 120 ? -29.761 -1.140 8.890 1.00 92.44 120 LEU A N 1
ATOM 904 C CA . LEU A 1 120 ? -29.716 -2.516 8.388 1.00 92.44 120 LEU A CA 1
ATOM 905 C C . LEU A 1 120 ? -31.085 -3.208 8.483 1.00 92.44 120 LEU A C 1
ATOM 907 O O . LEU A 1 120 ? -31.484 -3.921 7.564 1.00 92.44 120 LEU A O 1
ATOM 911 N N . LYS A 1 121 ? -31.819 -2.982 9.581 1.00 92.38 121 LYS A N 1
ATOM 912 C CA . LYS A 1 121 ? -33.177 -3.514 9.765 1.00 92.38 121 LYS A CA 1
ATOM 913 C C . LYS A 1 121 ? -34.176 -2.888 8.789 1.00 92.38 121 LYS A C 1
ATOM 915 O O . LYS A 1 121 ? -35.051 -3.601 8.306 1.00 92.38 121 LYS A O 1
ATOM 920 N N . SER A 1 122 ? -34.057 -1.592 8.493 1.00 87.62 122 SER A N 1
ATOM 921 C CA . SER A 1 122 ? -34.971 -0.896 7.577 1.00 87.62 122 SER A CA 1
ATOM 922 C C . SER A 1 122 ? -34.662 -1.140 6.099 1.00 87.62 122 SER A C 1
ATOM 924 O O . SER A 1 122 ? -35.587 -1.206 5.295 1.00 87.62 122 SER A O 1
ATOM 926 N N . ALA A 1 123 ? -33.392 -1.338 5.738 1.00 81.94 123 ALA A N 1
ATOM 927 C CA . ALA A 1 123 ? -32.954 -1.595 4.366 1.00 81.94 123 ALA A CA 1
ATOM 928 C C . ALA A 1 123 ? -33.365 -2.983 3.832 1.00 81.94 123 ALA A C 1
ATOM 930 O O . ALA A 1 123 ? -33.187 -3.259 2.649 1.00 81.94 123 ALA A O 1
ATOM 931 N N . GLY A 1 124 ? -33.908 -3.872 4.675 1.00 60.66 124 GLY A N 1
ATOM 932 C CA . GLY A 1 124 ? -34.510 -5.137 4.239 1.00 60.66 124 GLY A CA 1
ATOM 933 C C . GLY A 1 124 ? -33.543 -6.146 3.609 1.00 60.66 124 GLY A C 1
ATOM 934 O O . GLY A 1 124 ? -33.996 -7.155 3.067 1.00 60.66 124 GLY A O 1
ATOM 935 N N . ILE A 1 125 ? -32.225 -5.921 3.687 1.00 62.34 125 ILE A N 1
ATOM 936 C CA . ILE A 1 125 ? -31.218 -6.862 3.190 1.00 62.34 125 ILE A CA 1
ATOM 937 C C . ILE A 1 125 ? -31.206 -8.065 4.137 1.00 62.34 125 ILE A C 1
ATOM 939 O O . ILE A 1 125 ? -30.464 -8.118 5.120 1.00 62.34 125 ILE A O 1
ATOM 943 N N . ARG A 1 126 ? -32.075 -9.043 3.855 1.00 52.44 126 ARG A N 1
ATOM 944 C CA . ARG A 1 126 ? -31.919 -10.414 4.344 1.00 52.44 126 ARG A CA 1
ATOM 945 C C . ARG A 1 126 ? -30.486 -10.816 4.021 1.00 52.44 126 ARG A C 1
ATOM 947 O O . ARG A 1 126 ? -30.102 -10.796 2.854 1.00 52.44 126 ARG A O 1
ATOM 954 N N . ARG A 1 127 ? -29.708 -11.160 5.051 1.00 50.69 127 ARG A N 1
ATOM 955 C CA . ARG A 1 127 ? -28.490 -11.947 4.853 1.00 50.69 127 ARG A CA 1
ATOM 956 C C . ARG A 1 127 ? -28.877 -13.131 3.963 1.00 50.69 127 ARG A C 1
ATOM 958 O O . ARG A 1 127 ? -29.750 -13.905 4.359 1.00 50.69 127 ARG A O 1
ATOM 965 N N . LEU A 1 128 ? -28.314 -13.177 2.758 1.00 40.53 128 LEU A N 1
ATOM 966 C CA . LEU A 1 128 ? -28.201 -14.416 1.997 1.00 40.53 128 LEU A CA 1
ATOM 967 C C . LEU A 1 128 ? -27.253 -15.352 2.749 1.00 40.53 128 LEU A C 1
ATOM 969 O O . LEU A 1 128 ? -26.300 -14.826 3.376 1.00 40.53 128 LEU A O 1
#

Foldseek 3Di:
DDDDDDPPDDDPDPDQQQVLLCVFFVGSDAQGAGPQLVCCVVVNAPDPPDQSAEDEDDDDDAGPNHQSSQQNRPHPRSSGYQYADPDDGGHPPPDDPPPQDPVNVVVVVVVVVVVVVVCVVVVPPDDD

Secondary structure (DSSP, 8-state):
-PPP----------SHHHHHHHHHHSSSSTTSPPHHHHHHHHH----SSS-SSEEE-SSSSPPTTGGGGG--TTS-GGGS-EEEPSSS-SSTT-SPPTT--HHHHHHHHHHHHHHHHHHHHHS-----

Radius of gyration: 20.41 Å; chains: 1; bounding box: 66×33×48 Å